Protein AF-A0A7R9VKB4-F1 (afdb_monomer_lite)

Organism: NCBI:txid2749911

Secondary structure (DSSP, 8-state):
--SEEEEEETTT--EEEEESBPTTS-BSS---SS-EEEEEE-TTS-EEEEEE-HHHHHHHHHTT-SSGGGT-EEETTEEEEEEEEEES-EEEEEETTEEEEEE-SEEEEEEETTEEEEEEEETTEEEEEEEETTSGGG-HHHHHHHHHHHHHHHH-S--

pLDDT: mean 91.62, std 4.32, range [73.12, 97.81]

Sequence (159 aa):
HCSAALVGEQASGTVHYSWPLAEDGSYTFWLYGDPYDATIAKEDGTEVTEQVYEAHNLTLLLGGDRNPMGQGVRVNQVKYMLVRSEDTPKYDIEIEGESVSVHFDKIWYCQKGKQGLVIALRDGYFYVGLCDCNKPEQQTPLCAKGLATAAYWVHGADE

Radius of gyration: 15.67 Å; chains: 1; bounding box: 38×35×44 Å

Structure (mmCIF, N/CA/C/O backbone):
data_AF-A0A7R9VKB4-F1
#
_entry.id   AF-A0A7R9VKB4-F1
#
loop_
_atom_site.group_PDB
_atom_site.id
_atom_site.type_symbol
_atom_site.label_atom_id
_atom_site.label_alt_id
_atom_site.label_comp_id
_atom_site.label_asym_id
_atom_site.label_entity_id
_atom_site.label_seq_id
_atom_site.pdbx_PDB_ins_code
_atom_site.Cartn_x
_atom_site.Cartn_y
_atom_site.Cartn_z
_atom_site.occupancy
_atom_site.B_iso_or_equiv
_atom_site.auth_seq_id
_atom_site.auth_comp_id
_atom_site.auth_asym_id
_atom_site.auth_atom_id
_atom_site.pdbx_PDB_model_num
ATOM 1 N N . HIS A 1 1 ? -0.807 10.285 10.056 1.00 83.81 1 HIS A N 1
ATOM 2 C CA . HIS A 1 1 ? 0.457 9.517 10.084 1.00 83.81 1 HIS A CA 1
ATOM 3 C C . HIS A 1 1 ? 0.994 9.221 8.692 1.00 83.81 1 HIS A C 1
ATOM 5 O O . HIS A 1 1 ? 2.173 9.446 8.464 1.00 83.81 1 HIS A O 1
ATOM 11 N N . CYS A 1 2 ? 0.176 8.753 7.749 1.00 87.50 2 CYS A N 1
ATOM 12 C CA . CYS A 1 2 ? 0.609 8.668 6.353 1.00 87.50 2 CYS A CA 1
ATOM 13 C C . CYS A 1 2 ? 0.623 10.059 5.688 1.00 87.50 2 CYS A C 1
ATOM 15 O O . CYS A 1 2 ? -0.124 10.949 6.101 1.00 87.50 2 CYS A O 1
ATOM 17 N N . SER A 1 3 ? 1.486 10.247 4.689 1.00 88.94 3 SER A N 1
ATOM 18 C CA . SER A 1 3 ? 1.531 11.438 3.827 1.00 88.94 3 SER A CA 1
ATOM 19 C C . SER A 1 3 ? 0.578 11.344 2.636 1.00 88.94 3 SER A C 1
ATOM 21 O O . SER A 1 3 ? 0.166 12.372 2.111 1.00 88.94 3 SER A O 1
ATOM 23 N N . ALA A 1 4 ? 0.221 10.123 2.244 1.00 90.75 4 ALA A N 1
ATOM 24 C CA . ALA A 1 4 ? -0.849 9.798 1.313 1.00 90.75 4 ALA A CA 1
ATOM 25 C C . ALA A 1 4 ? -1.372 8.393 1.640 1.00 90.75 4 ALA A C 1
ATOM 27 O O . ALA A 1 4 ? -0.642 7.595 2.235 1.00 90.75 4 ALA A O 1
ATOM 28 N N . ALA A 1 5 ? -2.611 8.079 1.281 1.00 94.56 5 ALA A N 1
ATOM 29 C CA . ALA A 1 5 ? -3.164 6.743 1.448 1.00 94.56 5 ALA A CA 1
ATOM 30 C C . ALA A 1 5 ? -4.238 6.444 0.403 1.00 94.56 5 ALA A C 1
ATOM 32 O O . ALA A 1 5 ? -4.892 7.360 -0.082 1.00 94.56 5 ALA A O 1
ATOM 33 N N . LEU A 1 6 ? -4.440 5.168 0.091 1.00 94.94 6 LEU A N 1
ATOM 34 C CA . LEU A 1 6 ? -5.545 4.689 -0.730 1.00 94.94 6 LEU A CA 1
ATOM 35 C C . LEU A 1 6 ? -6.103 3.370 -0.194 1.00 94.94 6 LEU A C 1
ATOM 37 O O . LEU A 1 6 ? -5.433 2.663 0.564 1.00 94.94 6 LEU A O 1
ATOM 41 N N . VAL A 1 7 ? -7.329 3.058 -0.605 1.00 94.81 7 VAL A N 1
ATOM 42 C CA . VAL A 1 7 ? -8.040 1.820 -0.266 1.00 94.81 7 VAL A CA 1
ATOM 43 C C . VAL A 1 7 ? -8.614 1.216 -1.536 1.00 94.81 7 VAL A C 1
ATOM 45 O O . VAL A 1 7 ? -9.223 1.931 -2.337 1.00 94.81 7 VAL A O 1
ATOM 48 N N . GLY A 1 8 ? -8.447 -0.090 -1.708 1.00 93.56 8 GLY A N 1
ATOM 49 C CA . GLY A 1 8 ? -9.001 -0.824 -2.835 1.00 93.56 8 GLY A CA 1
ATOM 50 C C . GLY A 1 8 ? -9.410 -2.248 -2.488 1.00 93.56 8 GLY A C 1
ATOM 51 O O . GLY A 1 8 ? -9.160 -2.736 -1.390 1.00 93.56 8 GLY A O 1
ATOM 52 N N . GLU A 1 9 ? -10.059 -2.907 -3.436 1.00 92.69 9 GLU A N 1
ATOM 53 C CA . GLU A 1 9 ? -10.538 -4.281 -3.311 1.00 92.69 9 GLU A CA 1
ATOM 54 C C . GLU A 1 9 ? -9.516 -5.259 -3.903 1.00 92.69 9 GLU A C 1
ATOM 56 O O . GLU A 1 9 ? -9.099 -5.129 -5.055 1.00 92.69 9 GLU A O 1
ATOM 61 N N . GLN A 1 10 ? -9.130 -6.279 -3.136 1.00 91.44 10 GLN A N 1
ATOM 62 C CA . GLN A 1 10 ? -8.139 -7.278 -3.546 1.00 91.44 10 GLN A CA 1
ATOM 63 C C . GLN A 1 10 ? -8.564 -8.042 -4.804 1.00 91.44 10 GLN A C 1
ATOM 65 O O . GLN A 1 10 ? -7.728 -8.313 -5.664 1.00 91.44 10 GLN A O 1
ATOM 70 N N . ALA A 1 11 ? -9.846 -8.406 -4.905 1.00 87.19 11 ALA A N 1
ATOM 71 C CA . ALA A 1 11 ? -10.351 -9.264 -5.974 1.00 87.19 11 ALA A CA 1
ATOM 72 C C . ALA A 1 11 ? -10.209 -8.625 -7.364 1.00 87.19 11 ALA A C 1
ATOM 74 O O . ALA A 1 11 ? -9.879 -9.311 -8.331 1.00 87.19 11 ALA A O 1
ATOM 75 N N . SER A 1 12 ? -10.450 -7.316 -7.458 1.00 83.94 12 SER A N 1
ATOM 76 C CA . SER A 1 12 ? -10.435 -6.572 -8.719 1.00 83.94 12 SER A CA 1
ATOM 77 C C . SER A 1 12 ? -9.194 -5.692 -8.897 1.00 83.94 12 SER A C 1
ATOM 79 O O . SER A 1 12 ? -8.882 -5.298 -10.018 1.00 83.94 12 SER A O 1
ATOM 81 N N . GLY A 1 13 ? -8.484 -5.363 -7.813 1.00 84.62 13 GLY A N 1
ATOM 82 C CA . GLY A 1 13 ? -7.439 -4.338 -7.816 1.00 84.62 13 GLY A CA 1
ATOM 83 C C . GLY A 1 13 ? -7.992 -2.909 -7.893 1.00 84.62 13 GLY A C 1
ATOM 84 O O . GLY A 1 13 ? -7.215 -1.960 -8.006 1.00 84.62 13 GLY A O 1
ATOM 85 N N . THR A 1 14 ? -9.318 -2.738 -7.846 1.00 88.75 14 THR A N 1
ATOM 86 C CA . THR A 1 14 ? -9.976 -1.433 -7.972 1.00 88.75 14 THR A CA 1
ATOM 87 C C . THR A 1 14 ? -9.703 -0.581 -6.743 1.00 88.75 14 THR A C 1
ATOM 89 O O . THR A 1 14 ? -9.935 -1.021 -5.621 1.00 88.75 14 THR A O 1
ATOM 92 N N . VAL A 1 15 ? -9.264 0.661 -6.946 1.00 90.62 15 VAL A N 1
ATOM 93 C CA . VAL A 1 15 ? -9.127 1.653 -5.871 1.00 90.62 15 VAL A CA 1
ATOM 94 C C . VAL A 1 15 ? -10.432 2.432 -5.726 1.00 90.62 15 VAL A C 1
ATOM 96 O O . VAL A 1 15 ? -10.949 2.973 -6.701 1.00 90.62 15 VAL A O 1
ATOM 99 N N . HIS A 1 16 ? -10.954 2.504 -4.503 1.00 89.06 16 HIS A N 1
ATOM 100 C CA . HIS A 1 16 ? -12.205 3.199 -4.185 1.00 89.06 16 HIS A CA 1
ATOM 101 C C . HIS A 1 16 ? -11.973 4.610 -3.645 1.00 89.06 16 HIS A C 1
ATOM 103 O O . HIS A 1 16 ? -12.749 5.522 -3.923 1.00 89.06 16 HIS A O 1
ATOM 109 N N . TYR A 1 17 ? -10.903 4.790 -2.871 1.00 89.19 17 TYR A N 1
ATOM 110 C CA . TYR A 1 17 ? -10.604 6.044 -2.187 1.00 89.19 17 TYR A CA 1
ATOM 111 C C . TYR A 1 17 ? -9.107 6.313 -2.204 1.00 89.19 17 TYR A C 1
ATOM 113 O O . TYR A 1 17 ? -8.306 5.387 -2.090 1.00 89.19 17 TYR A O 1
ATOM 121 N N . SER A 1 18 ? -8.736 7.588 -2.294 1.00 92.44 18 SER A N 1
ATOM 122 C CA . SER A 1 18 ? -7.362 8.042 -2.113 1.00 92.44 18 SER A CA 1
ATOM 123 C C . SER A 1 18 ? -7.317 9.436 -1.491 1.00 92.44 18 SER A C 1
ATOM 125 O O . SER A 1 18 ? -8.245 10.232 -1.635 1.00 92.44 18 SER A O 1
ATOM 127 N N . TRP A 1 19 ? -6.230 9.718 -0.782 1.00 92.06 19 TRP A N 1
ATOM 128 C CA . TRP A 1 19 ? -5.926 10.982 -0.135 1.00 92.06 19 TRP A CA 1
ATOM 129 C C . TRP A 1 19 ? -4.414 11.273 -0.223 1.00 92.06 19 TRP A C 1
ATOM 131 O O . TRP A 1 19 ? -3.617 10.341 -0.087 1.00 92.06 19 TRP A O 1
ATOM 141 N N . PRO A 1 20 ? -3.987 12.541 -0.375 1.00 92.38 20 PRO A N 1
ATOM 142 C CA . PRO A 1 20 ? -4.824 13.727 -0.539 1.00 92.38 20 PRO A CA 1
ATOM 143 C C . PRO A 1 20 ? -5.398 13.868 -1.955 1.00 92.38 20 PRO A C 1
ATOM 145 O O . PRO A 1 20 ? -4.884 13.304 -2.925 1.00 92.38 20 PRO A O 1
ATOM 148 N N . LEU A 1 21 ? -6.470 14.651 -2.062 1.00 90.38 21 LEU A N 1
ATOM 149 C CA . LEU A 1 21 ? -6.977 15.129 -3.346 1.00 90.38 21 LEU A CA 1
ATOM 150 C C . LEU A 1 21 ? -6.263 16.427 -3.730 1.00 90.38 21 LEU A C 1
ATOM 152 O O . LEU A 1 21 ? -5.847 17.194 -2.858 1.00 90.38 21 LEU A O 1
ATOM 156 N N . ALA A 1 22 ? -6.133 16.669 -5.029 1.00 90.81 22 ALA A N 1
ATOM 157 C CA . ALA A 1 22 ? -5.766 17.971 -5.562 1.00 90.81 22 ALA A CA 1
ATOM 158 C C . ALA A 1 22 ? -6.927 18.968 -5.390 1.00 90.81 22 ALA A C 1
ATOM 160 O O . ALA A 1 22 ? -8.046 18.592 -5.038 1.00 90.81 22 ALA A O 1
ATOM 161 N N . GLU A 1 23 ? -6.669 20.253 -5.652 1.00 92.19 23 GLU A N 1
ATOM 162 C CA . GLU A 1 23 ? -7.678 21.318 -5.521 1.00 92.19 23 GLU A CA 1
ATOM 163 C C . GLU A 1 23 ? -8.902 21.103 -6.422 1.00 92.19 23 GLU A C 1
ATOM 165 O O . GLU A 1 23 ? -10.012 21.490 -6.065 1.00 92.19 23 GLU A O 1
ATOM 170 N N . ASP A 1 24 ? -8.711 20.453 -7.570 1.00 92.44 24 ASP A N 1
ATOM 171 C CA . ASP A 1 24 ? -9.773 20.103 -8.516 1.00 92.44 24 ASP A CA 1
ATOM 172 C C . ASP A 1 24 ? -10.507 18.794 -8.165 1.00 92.44 24 ASP A C 1
ATOM 174 O O . ASP A 1 24 ? -11.394 18.360 -8.899 1.00 92.44 24 ASP A O 1
ATOM 178 N N . GLY A 1 25 ? -10.151 18.165 -7.041 1.00 87.19 25 GLY A N 1
ATOM 179 C CA . GLY A 1 25 ? -10.717 16.901 -6.581 1.00 87.19 25 GLY A CA 1
ATOM 180 C C . GLY A 1 25 ? -10.091 15.649 -7.203 1.00 87.19 25 GLY A C 1
ATOM 181 O O . GLY A 1 25 ? -10.523 14.547 -6.867 1.00 87.19 25 GLY A O 1
ATOM 182 N N . SER A 1 26 ? -9.082 15.775 -8.072 1.00 87.00 26 SER A N 1
ATOM 183 C CA . SER A 1 26 ? -8.378 14.619 -8.640 1.00 87.00 26 SER A CA 1
ATOM 184 C C . SER A 1 26 ? -7.463 13.925 -7.619 1.00 87.00 26 SER A C 1
ATOM 186 O O . SER A 1 26 ? -6.993 14.525 -6.648 1.00 87.00 26 SER A O 1
ATOM 188 N N . TYR A 1 27 ? -7.206 12.628 -7.814 1.00 86.94 27 TYR A N 1
ATOM 189 C CA . TYR A 1 27 ? -6.326 11.853 -6.936 1.00 86.94 27 TYR A CA 1
ATOM 190 C C . TYR A 1 27 ? -4.850 12.175 -7.194 1.00 86.94 27 TYR A C 1
ATOM 192 O O . TYR A 1 27 ? -4.373 12.074 -8.321 1.00 86.94 27 TYR A O 1
ATOM 200 N N . THR A 1 28 ? -4.101 12.496 -6.135 1.00 87.12 28 THR A N 1
ATOM 201 C CA . THR A 1 28 ? 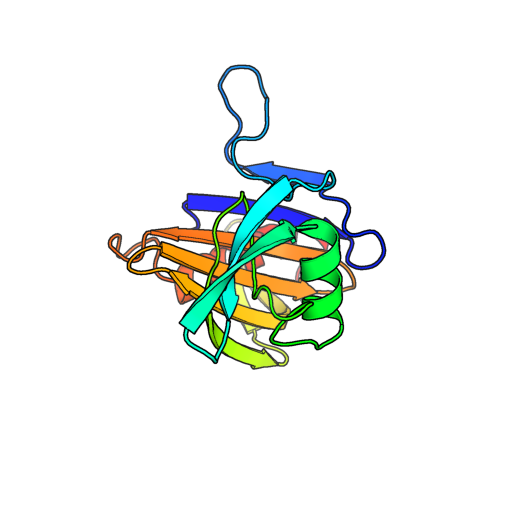-2.647 12.770 -6.228 1.00 87.12 28 THR A CA 1
ATOM 202 C C . THR A 1 28 ? -1.773 11.544 -5.952 1.00 87.12 28 THR A C 1
ATOM 204 O O . THR A 1 28 ? -0.578 11.529 -6.254 1.00 87.12 28 THR A O 1
ATOM 207 N N . PHE A 1 29 ? -2.370 10.504 -5.377 1.00 90.75 29 PHE A N 1
ATOM 208 C CA . PHE A 1 29 ? -1.744 9.226 -5.077 1.00 90.75 29 PHE A CA 1
ATOM 209 C C . PHE A 1 29 ? -2.654 8.123 -5.602 1.00 90.75 29 PHE A C 1
ATOM 211 O O . PHE A 1 29 ? -3.835 8.088 -5.265 1.00 90.75 29 PHE A O 1
ATOM 218 N N . TRP A 1 30 ? -2.150 7.254 -6.469 1.00 89.31 30 TRP A N 1
ATOM 219 C CA . TRP A 1 30 ? -3.006 6.304 -7.172 1.00 89.31 30 TRP A CA 1
ATOM 220 C C . TRP A 1 30 ? -2.261 5.020 -7.532 1.00 89.31 30 TRP A C 1
ATOM 222 O O . TRP A 1 30 ? -1.029 4.990 -7.539 1.00 89.31 30 TRP A O 1
ATOM 232 N N . LEU A 1 31 ? -3.028 3.972 -7.837 1.00 87.69 31 LEU A N 1
ATOM 233 C CA . LEU A 1 31 ? -2.540 2.765 -8.499 1.00 87.69 31 LEU A CA 1
ATOM 2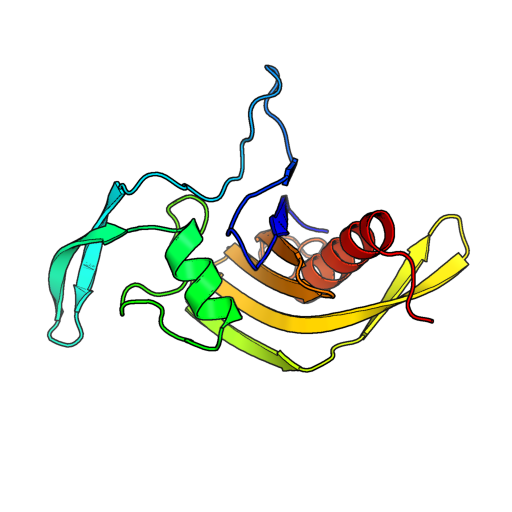34 C C . LEU A 1 31 ? -2.962 2.820 -9.957 1.00 87.69 31 LEU A C 1
ATOM 236 O O . LEU A 1 31 ? -4.154 2.833 -10.266 1.00 87.69 31 LEU A O 1
ATOM 240 N N . TYR A 1 32 ? -1.985 2.854 -10.855 1.00 82.69 32 TYR A N 1
ATOM 241 C CA . TYR A 1 32 ? -2.281 2.901 -12.278 1.00 82.69 32 TYR A CA 1
ATOM 242 C C . TYR A 1 32 ? -2.841 1.548 -12.740 1.00 82.69 32 TYR A C 1
ATOM 244 O O . TYR A 1 32 ? -2.203 0.503 -12.587 1.00 82.69 32 TYR A O 1
ATOM 252 N N . GLY A 1 33 ? -4.069 1.582 -13.268 1.00 78.38 33 GLY A N 1
ATOM 253 C CA . GLY A 1 33 ? -4.696 0.435 -13.927 1.00 78.38 33 GLY A CA 1
ATOM 254 C C . GLY A 1 33 ? -4.160 0.232 -15.343 1.00 78.38 33 GLY A C 1
ATOM 255 O O . GLY A 1 33 ? -3.908 -0.901 -15.747 1.00 78.38 33 GLY A O 1
ATOM 256 N N . ASP A 1 34 ? -3.925 1.332 -16.062 1.00 86.44 34 ASP A N 1
ATOM 257 C CA . ASP A 1 34 ? -3.289 1.298 -17.376 1.00 86.44 34 ASP A CA 1
ATOM 258 C C . ASP A 1 34 ? -1.781 1.045 -17.247 1.00 86.44 34 ASP A C 1
ATOM 260 O O . ASP A 1 34 ? -1.138 1.583 -16.334 1.00 86.44 34 ASP A O 1
ATOM 264 N N . PRO A 1 35 ? -1.192 0.251 -18.157 1.00 91.94 35 PRO A N 1
ATOM 265 C CA . PRO A 1 35 ? 0.238 0.024 -18.150 1.00 91.94 35 PRO A CA 1
ATOM 266 C C . PRO A 1 35 ? 1.026 1.267 -18.547 1.00 91.94 35 PRO A C 1
ATOM 268 O O . PRO A 1 35 ? 0.580 2.088 -19.350 1.00 91.94 35 PRO A O 1
ATOM 271 N N . TYR A 1 36 ? 2.259 1.339 -18.061 1.00 92.50 36 TYR A N 1
ATOM 272 C CA . TYR A 1 36 ? 3.254 2.299 -18.529 1.00 92.50 36 TYR A CA 1
ATOM 273 C C . TYR A 1 36 ? 4.608 1.621 -18.726 1.00 92.50 36 TYR A C 1
ATOM 275 O O . TYR A 1 36 ? 4.926 0.624 -18.073 1.00 92.50 36 TYR A O 1
ATOM 283 N N . ASP A 1 37 ? 5.414 2.179 -19.623 1.00 94.12 37 ASP A N 1
ATOM 284 C CA . ASP A 1 37 ? 6.765 1.690 -19.869 1.00 94.12 37 ASP A CA 1
ATOM 285 C C . ASP A 1 37 ? 7.707 2.137 -18.747 1.00 94.12 37 ASP A C 1
ATOM 287 O O . ASP A 1 37 ? 7.763 3.313 -18.376 1.00 94.12 37 ASP A O 1
ATOM 291 N N . ALA A 1 38 ? 8.481 1.195 -18.212 1.00 91.94 38 ALA A N 1
ATOM 292 C CA . ALA A 1 38 ? 9.515 1.475 -17.228 1.00 91.94 38 ALA A CA 1
ATOM 293 C C . ALA A 1 38 ? 10.798 0.704 -17.536 1.00 91.94 38 ALA A C 1
ATOM 295 O O . ALA A 1 38 ? 10.771 -0.468 -17.910 1.00 91.94 38 ALA A O 1
ATOM 296 N N . THR A 1 39 ? 11.938 1.346 -17.286 1.00 91.56 39 THR A N 1
ATOM 297 C CA . THR A 1 39 ? 13.239 0.678 -17.312 1.00 91.56 39 THR A CA 1
ATOM 298 C C . THR A 1 39 ? 13.406 -0.193 -16.066 1.00 91.56 39 THR A C 1
ATOM 300 O O . THR A 1 39 ? 13.313 0.288 -14.928 1.00 91.56 39 THR A O 1
ATOM 303 N N . ILE A 1 40 ? 13.643 -1.486 -16.275 1.00 88.12 40 ILE A N 1
ATOM 304 C CA . ILE A 1 40 ? 13.848 -2.500 -15.243 1.00 88.12 40 ILE A CA 1
ATOM 305 C C . ILE A 1 40 ? 15.277 -3.033 -15.353 1.00 88.12 40 ILE A C 1
ATOM 307 O O . ILE A 1 40 ? 15.645 -3.634 -16.361 1.00 88.12 40 ILE A O 1
ATOM 311 N N . ALA A 1 41 ? 16.064 -2.846 -14.293 1.00 86.31 41 ALA A N 1
ATOM 312 C CA . ALA A 1 41 ? 17.361 -3.498 -14.152 1.00 86.31 41 ALA A CA 1
ATOM 313 C C . ALA A 1 41 ? 17.174 -4.995 -13.852 1.00 86.31 41 ALA A C 1
ATOM 315 O O . ALA A 1 41 ? 16.408 -5.360 -12.951 1.00 86.31 41 ALA A O 1
ATOM 316 N N . LYS A 1 42 ? 17.868 -5.844 -14.607 1.00 85.06 42 LYS A N 1
ATOM 317 C CA . LYS A 1 42 ? 17.899 -7.303 -14.463 1.00 85.06 42 LYS A CA 1
ATOM 318 C C . LYS A 1 42 ? 19.107 -7.746 -13.638 1.00 85.06 42 LYS A C 1
ATOM 320 O O . LYS A 1 42 ? 20.011 -6.962 -13.355 1.00 85.06 42 LYS A O 1
ATOM 325 N N . GLU A 1 43 ? 19.104 -9.010 -13.217 1.00 83.06 43 GLU A N 1
ATOM 326 C CA . GLU A 1 43 ? 20.160 -9.579 -12.362 1.00 83.06 43 GLU A CA 1
ATOM 327 C C . GLU A 1 43 ? 21.540 -9.577 -13.031 1.00 83.06 43 GLU A C 1
ATOM 329 O O . GLU A 1 43 ? 22.554 -9.445 -12.351 1.00 83.06 43 GLU A O 1
ATOM 334 N N . ASP A 1 44 ? 21.579 -9.670 -14.361 1.00 86.31 44 ASP A N 1
ATOM 335 C CA . ASP A 1 44 ? 22.801 -9.588 -15.166 1.00 86.31 44 ASP A CA 1
ATOM 336 C C . ASP A 1 44 ? 23.315 -8.147 -15.361 1.00 86.31 44 ASP A C 1
ATOM 338 O O . ASP A 1 44 ? 24.310 -7.926 -16.052 1.00 86.31 44 ASP A O 1
ATOM 342 N N . GLY A 1 45 ? 22.651 -7.164 -14.744 1.00 86.25 45 GLY A N 1
ATOM 343 C CA . GLY A 1 45 ? 22.983 -5.746 -14.838 1.00 86.25 45 GLY A CA 1
ATOM 344 C C . GLY A 1 45 ? 22.484 -5.064 -16.111 1.00 86.25 45 GLY A C 1
ATOM 345 O O . GLY A 1 45 ? 22.732 -3.871 -16.284 1.00 86.25 45 GLY A O 1
ATOM 346 N N . THR A 1 46 ? 21.785 -5.779 -16.997 1.00 91.69 46 THR A N 1
ATOM 347 C CA . THR A 1 46 ? 21.151 -5.165 -18.165 1.00 91.69 46 THR A CA 1
ATOM 348 C C . THR A 1 46 ? 19.907 -4.382 -17.763 1.00 91.69 46 THR A C 1
ATOM 350 O O . THR A 1 46 ? 19.243 -4.674 -16.767 1.00 91.69 46 THR A O 1
ATOM 353 N N . GLU A 1 47 ? 19.583 -3.366 -18.554 1.00 92.50 47 GLU A N 1
ATOM 354 C CA . GLU A 1 47 ? 18.347 -2.608 -18.420 1.00 92.50 47 GLU A CA 1
ATOM 355 C C . GLU A 1 47 ? 17.437 -2.922 -19.602 1.00 92.50 47 GLU A C 1
ATOM 357 O O . GLU A 1 47 ? 17.845 -2.823 -20.760 1.00 92.50 47 GLU A O 1
ATOM 362 N N . VAL A 1 48 ? 16.192 -3.292 -19.312 1.00 93.44 48 VAL A N 1
ATOM 363 C CA . VAL A 1 48 ? 15.167 -3.537 -20.331 1.00 93.44 48 VAL A CA 1
ATOM 364 C C . VAL A 1 48 ? 13.951 -2.665 -20.070 1.00 93.44 48 VAL A C 1
ATOM 366 O O . VAL A 1 48 ? 13.617 -2.374 -18.923 1.00 93.44 48 VAL A O 1
ATOM 369 N N . THR A 1 49 ? 13.290 -2.232 -21.139 1.00 94.44 49 THR A N 1
ATOM 370 C CA . THR A 1 49 ? 12.003 -1.537 -21.031 1.00 94.44 49 THR A CA 1
ATOM 371 C C . THR A 1 49 ? 10.889 -2.569 -21.030 1.00 94.44 49 THR A C 1
ATOM 373 O O . THR A 1 49 ? 10.798 -3.383 -21.947 1.00 94.44 49 THR A O 1
ATOM 376 N N . GLU A 1 50 ? 10.055 -2.536 -19.997 1.00 93.94 50 GLU A N 1
ATOM 377 C CA . GLU A 1 50 ? 8.901 -3.417 -19.849 1.00 93.94 50 GLU A CA 1
ATOM 378 C C . GLU A 1 50 ? 7.665 -2.609 -19.479 1.00 93.94 50 GLU A C 1
ATOM 380 O O . GLU A 1 50 ? 7.758 -1.569 -18.823 1.00 93.94 50 GLU A O 1
ATOM 385 N N . GLN A 1 51 ? 6.501 -3.136 -19.851 1.00 94.38 51 GLN A N 1
ATOM 386 C CA . GLN A 1 51 ? 5.233 -2.615 -19.370 1.00 94.38 51 GLN A CA 1
ATOM 387 C C . GLN A 1 51 ? 5.023 -3.022 -17.913 1.00 94.38 51 GLN A C 1
ATOM 389 O O . GLN A 1 51 ? 5.145 -4.197 -17.553 1.00 94.38 51 GLN A O 1
ATOM 394 N N . VAL A 1 52 ? 4.686 -2.040 -17.084 1.00 92.56 52 VAL A N 1
ATOM 395 C CA . VAL A 1 52 ? 4.328 -2.226 -15.680 1.00 92.56 52 VAL A CA 1
ATOM 396 C C . VAL A 1 52 ? 2.831 -2.033 -15.518 1.00 92.56 52 VAL A C 1
ATOM 398 O O . VAL A 1 52 ? 2.301 -0.990 -15.883 1.00 92.56 52 VAL A O 1
ATOM 401 N N . TYR A 1 53 ? 2.182 -3.016 -14.898 1.00 91.56 53 TYR A N 1
ATOM 402 C CA . TYR A 1 53 ? 0.768 -2.987 -14.536 1.00 91.56 53 TYR A CA 1
ATOM 403 C C . TYR A 1 53 ? 0.663 -2.927 -13.005 1.00 91.56 53 TYR A C 1
ATOM 405 O O . TYR A 1 53 ? 0.706 -3.963 -12.347 1.00 91.56 53 TYR A O 1
ATOM 413 N N . GLU A 1 54 ? 0.583 -1.735 -12.403 1.00 91.69 54 GLU A N 1
ATOM 414 C CA . GLU A 1 54 ? 0.686 -1.592 -10.936 1.00 91.69 54 GLU A CA 1
ATOM 415 C C . GLU A 1 54 ? -0.436 -2.286 -10.179 1.00 91.69 54 GLU A C 1
ATOM 417 O O . GLU A 1 54 ? -0.158 -3.031 -9.240 1.00 91.69 54 GLU A O 1
ATOM 422 N N . ALA A 1 55 ? -1.687 -2.073 -10.594 1.00 90.00 55 ALA A N 1
ATOM 423 C CA . ALA A 1 55 ? -2.830 -2.709 -9.947 1.00 90.00 55 ALA A CA 1
ATOM 424 C C . ALA A 1 55 ? -2.715 -4.243 -9.999 1.00 90.00 55 ALA A C 1
ATOM 426 O O . ALA A 1 55 ? -2.890 -4.910 -8.982 1.00 90.00 55 ALA A O 1
ATOM 427 N N . HIS A 1 56 ? -2.328 -4.801 -11.151 1.00 89.06 56 HIS A N 1
ATOM 428 C CA . HIS A 1 56 ? -2.118 -6.242 -11.307 1.00 89.06 56 HIS A CA 1
ATOM 429 C C . HIS A 1 56 ? -0.935 -6.757 -10.474 1.00 89.06 56 HIS A C 1
ATOM 431 O O . HIS A 1 56 ? -1.055 -7.745 -9.756 1.00 89.06 56 HIS A O 1
ATOM 437 N N . ASN A 1 57 ? 0.205 -6.067 -10.506 1.00 90.88 57 ASN A N 1
ATOM 438 C CA . ASN A 1 57 ? 1.368 -6.445 -9.707 1.00 90.88 57 ASN A CA 1
ATOM 439 C C . ASN A 1 57 ? 1.054 -6.397 -8.204 1.00 90.88 57 ASN A C 1
ATOM 441 O O . ASN A 1 57 ? 1.546 -7.231 -7.442 1.00 90.88 57 ASN A O 1
ATOM 445 N N . LEU A 1 58 ? 0.212 -5.457 -7.767 1.00 92.00 58 LEU A N 1
ATOM 446 C CA . LEU A 1 58 ? -0.250 -5.412 -6.388 1.00 92.00 58 LEU A CA 1
ATOM 447 C C . LEU A 1 58 ? -1.133 -6.618 -6.050 1.00 92.00 58 LEU A C 1
ATOM 449 O O . LEU A 1 58 ? -0.917 -7.223 -5.004 1.00 92.00 58 LEU A O 1
ATOM 453 N N . THR A 1 59 ? -2.071 -7.028 -6.911 1.00 90.69 59 THR A N 1
ATOM 454 C CA . THR A 1 59 ? -2.890 -8.222 -6.626 1.00 90.69 59 THR A CA 1
ATOM 455 C C . THR A 1 59 ? -2.050 -9.499 -6.555 1.00 90.69 59 THR A C 1
ATOM 457 O O . THR A 1 59 ? -2.311 -10.341 -5.696 1.00 90.69 59 THR A O 1
ATOM 460 N N . LEU A 1 60 ? -0.983 -9.614 -7.356 1.00 91.31 60 LEU A N 1
ATOM 461 C CA . LEU A 1 60 ? -0.002 -10.701 -7.232 1.00 91.31 60 LEU A CA 1
ATOM 462 C C . LEU A 1 60 ? 0.720 -10.678 -5.874 1.00 91.31 60 LEU A C 1
ATOM 464 O O . LEU A 1 60 ? 0.840 -11.724 -5.231 1.00 91.31 60 LEU A O 1
ATOM 468 N N . LEU A 1 61 ? 1.137 -9.496 -5.394 1.00 92.38 61 LEU A N 1
ATOM 469 C CA . LEU A 1 61 ? 1.731 -9.343 -4.058 1.00 92.38 61 LEU A CA 1
ATOM 470 C C . LEU A 1 61 ? 0.775 -9.795 -2.955 1.00 92.38 61 LEU A C 1
ATOM 472 O O . LEU A 1 61 ? 1.168 -10.553 -2.065 1.00 92.38 61 LEU A O 1
ATOM 476 N N . LEU A 1 62 ? -0.479 -9.349 -3.028 1.00 92.06 62 LEU A N 1
ATOM 477 C CA . LEU A 1 62 ? -1.525 -9.715 -2.074 1.00 92.06 62 LEU A CA 1
ATOM 478 C C . LEU A 1 62 ? -1.841 -11.220 -2.130 1.00 92.06 62 LEU A C 1
ATOM 480 O O . LEU A 1 62 ? -2.175 -11.810 -1.107 1.00 92.06 62 LEU A O 1
ATOM 484 N N . GLY A 1 63 ? -1.674 -11.854 -3.296 1.00 88.88 63 GLY A N 1
ATOM 485 C CA . GLY A 1 63 ? -1.744 -13.307 -3.490 1.00 88.88 63 GLY A CA 1
ATOM 486 C C . GLY A 1 63 ? -0.507 -14.086 -3.016 1.00 88.88 63 GLY A C 1
ATOM 487 O O . GLY A 1 63 ? -0.519 -15.315 -3.042 1.00 88.88 63 GLY A O 1
ATOM 488 N N . GLY A 1 64 ? 0.548 -13.400 -2.562 1.00 86.25 64 GLY A N 1
ATOM 489 C CA . GLY A 1 64 ? 1.743 -14.000 -1.962 1.00 86.25 64 GLY A CA 1
ATOM 490 C C . GLY A 1 64 ? 3.035 -13.874 -2.776 1.00 86.25 64 GLY A C 1
ATOM 491 O O . GLY A 1 64 ? 4.090 -14.274 -2.274 1.00 86.25 64 GLY A O 1
ATOM 492 N N . ASP A 1 65 ? 3.001 -13.299 -3.983 1.00 87.50 65 ASP A N 1
ATOM 493 C CA . ASP A 1 65 ? 4.206 -13.081 -4.790 1.00 87.50 65 ASP A CA 1
ATOM 494 C C . ASP A 1 65 ? 5.019 -11.885 -4.269 1.00 87.50 65 ASP A C 1
ATOM 496 O O . ASP A 1 65 ? 4.679 -10.721 -4.459 1.00 87.50 65 ASP A O 1
ATOM 500 N N . ARG A 1 66 ? 6.148 -12.161 -3.613 1.00 81.88 66 ARG A N 1
ATOM 501 C CA . ARG A 1 66 ? 7.011 -11.116 -3.037 1.00 81.88 66 ARG A CA 1
ATOM 502 C C . ARG A 1 66 ? 7.799 -10.317 -4.078 1.00 81.88 66 ARG A C 1
ATOM 504 O O . ARG A 1 66 ? 8.375 -9.290 -3.716 1.00 81.88 66 ARG A O 1
ATOM 511 N N . ASN A 1 67 ? 7.854 -10.767 -5.330 1.00 83.12 67 ASN A N 1
ATOM 512 C CA . ASN A 1 67 ? 8.503 -10.051 -6.423 1.00 83.12 67 ASN A CA 1
ATOM 513 C C . ASN A 1 67 ? 7.631 -10.091 -7.692 1.00 83.12 67 ASN A C 1
ATOM 515 O O . ASN A 1 67 ? 8.033 -10.717 -8.678 1.00 83.12 67 ASN A O 1
ATOM 519 N N . PRO A 1 68 ? 6.475 -9.393 -7.686 1.00 81.94 68 PRO A N 1
ATOM 520 C CA . PRO A 1 68 ? 5.500 -9.449 -8.770 1.00 81.94 68 PRO A CA 1
ATOM 521 C C . PRO A 1 68 ? 6.147 -9.232 -10.135 1.00 81.94 68 PRO A C 1
ATOM 523 O O . PRO A 1 68 ? 6.801 -8.208 -10.362 1.00 81.94 68 PRO A O 1
ATOM 526 N N . MET A 1 69 ? 5.995 -10.216 -11.025 1.00 81.50 69 MET A N 1
ATOM 527 C CA . MET A 1 69 ? 6.494 -10.190 -12.410 1.00 81.50 69 MET A CA 1
ATOM 528 C C . MET A 1 69 ? 8.010 -9.921 -12.545 1.00 81.50 69 MET A C 1
ATOM 530 O O . MET A 1 69 ? 8.484 -9.538 -13.612 1.00 81.50 69 MET A O 1
ATOM 534 N N . GLY A 1 70 ? 8.797 -10.061 -11.472 1.00 82.00 70 GLY A N 1
ATOM 535 C CA . GLY A 1 70 ? 10.205 -9.649 -11.452 1.00 82.00 70 GLY A CA 1
ATOM 536 C C . GLY A 1 70 ? 10.428 -8.127 -11.477 1.00 82.00 70 GLY A C 1
ATOM 537 O O . GLY A 1 70 ? 11.565 -7.668 -11.604 1.00 82.00 70 GLY A O 1
ATOM 538 N N . GLN A 1 71 ? 9.365 -7.328 -11.359 1.00 86.62 71 GLN A N 1
ATOM 539 C CA . GLN A 1 71 ? 9.392 -5.863 -11.465 1.00 86.62 71 GLN A CA 1
ATOM 540 C C . GLN A 1 71 ? 9.415 -5.169 -10.093 1.00 86.62 71 GLN A C 1
ATOM 542 O O . GLN A 1 71 ? 9.768 -3.982 -9.998 1.00 86.62 71 GLN A O 1
ATOM 547 N N . GLY A 1 72 ? 9.128 -5.927 -9.031 1.00 85.69 72 GLY A N 1
ATOM 548 C CA . GLY A 1 72 ? 9.019 -5.468 -7.650 1.00 85.69 72 GLY A CA 1
ATOM 549 C C . GLY A 1 72 ? 7.711 -4.731 -7.359 1.00 85.69 72 GLY A C 1
ATOM 550 O O . GLY A 1 72 ? 6.859 -4.550 -8.226 1.00 85.69 72 GLY A O 1
ATOM 551 N N . VAL A 1 73 ? 7.563 -4.281 -6.113 1.00 91.81 73 VAL A N 1
ATOM 552 C CA . VAL A 1 73 ? 6.372 -3.551 -5.663 1.00 91.81 73 VAL A CA 1
ATOM 553 C C . VAL A 1 73 ? 6.430 -2.121 -6.187 1.00 91.81 73 VAL A C 1
ATOM 555 O O . VAL A 1 73 ? 7.385 -1.392 -5.904 1.00 91.81 73 VAL A O 1
ATOM 558 N N . ARG A 1 74 ? 5.419 -1.715 -6.957 1.00 92.69 74 ARG A N 1
ATOM 559 C CA . ARG A 1 74 ? 5.320 -0.376 -7.542 1.00 92.69 74 ARG A CA 1
ATOM 560 C C . ARG A 1 74 ? 3.978 0.251 -7.214 1.00 92.69 74 ARG A C 1
ATOM 562 O O . ARG A 1 74 ? 2.950 -0.404 -7.336 1.00 92.69 74 ARG A O 1
ATOM 569 N N . VAL A 1 75 ? 4.028 1.496 -6.758 1.00 93.50 75 VAL A N 1
ATOM 570 C CA . VAL A 1 75 ? 2.849 2.318 -6.487 1.00 93.50 75 VAL A CA 1
ATOM 571 C C . VAL A 1 75 ? 3.155 3.735 -6.938 1.00 93.50 75 VAL A C 1
ATOM 573 O O . VAL A 1 75 ? 4.215 4.273 -6.604 1.00 93.50 75 VAL A O 1
ATOM 576 N N . ASN A 1 76 ? 2.223 4.345 -7.664 1.00 92.75 76 ASN A N 1
ATOM 577 C CA . ASN A 1 76 ? 2.343 5.702 -8.184 1.00 92.75 76 ASN A CA 1
ATOM 578 C C . ASN A 1 76 ? 3.628 5.912 -9.011 1.00 92.75 76 ASN A C 1
ATOM 580 O O . ASN A 1 76 ? 4.363 6.882 -8.837 1.00 92.75 76 ASN A O 1
ATOM 584 N N . GLN A 1 77 ? 3.929 4.939 -9.865 1.00 92.38 77 GLN A N 1
ATOM 585 C CA . GLN A 1 77 ? 5.108 4.804 -10.722 1.00 92.38 77 GLN A CA 1
ATOM 586 C C . GLN A 1 77 ? 6.448 4.638 -9.990 1.00 92.38 77 GLN A C 1
ATOM 588 O O . GLN A 1 77 ? 7.519 4.596 -10.608 1.00 92.38 77 GLN A O 1
ATOM 593 N N . VAL A 1 78 ? 6.428 4.475 -8.667 1.00 92.50 78 VAL A N 1
ATOM 594 C CA . VAL A 1 78 ? 7.626 4.374 -7.834 1.00 92.50 78 VAL A CA 1
ATOM 595 C C . VAL A 1 78 ? 7.853 2.931 -7.393 1.00 92.50 78 VAL A C 1
ATOM 597 O O . VAL A 1 78 ? 6.982 2.317 -6.790 1.00 92.50 78 VAL A O 1
ATOM 600 N N . LYS A 1 79 ? 9.054 2.389 -7.650 1.00 92.81 79 LYS A N 1
ATOM 601 C CA . LYS A 1 79 ? 9.482 1.070 -7.149 1.00 92.81 79 LYS A CA 1
ATOM 602 C C . LYS A 1 79 ? 9.942 1.143 -5.694 1.00 92.81 79 LYS A C 1
ATOM 604 O O . LYS A 1 79 ? 10.817 1.946 -5.371 1.00 92.81 79 LYS A O 1
ATOM 609 N N . TYR A 1 80 ? 9.425 0.246 -4.864 1.00 93.69 80 TYR A N 1
ATOM 610 C CA . TYR A 1 80 ? 9.800 0.065 -3.466 1.00 93.69 80 TYR A CA 1
ATOM 611 C C . TYR A 1 80 ? 10.385 -1.330 -3.243 1.00 93.69 80 TYR A C 1
ATOM 613 O O . TYR A 1 80 ? 9.991 -2.307 -3.879 1.00 93.69 80 TYR A O 1
ATOM 621 N N . MET A 1 81 ? 11.331 -1.419 -2.312 1.00 91.56 81 MET A N 1
ATOM 622 C CA . MET A 1 81 ? 11.897 -2.686 -1.860 1.00 91.56 81 MET A CA 1
ATOM 623 C C . MET A 1 81 ? 11.118 -3.186 -0.656 1.00 91.56 81 MET A C 1
ATOM 625 O O . MET A 1 81 ? 10.951 -2.438 0.305 1.00 91.56 81 MET A O 1
ATOM 629 N N . LEU A 1 82 ? 10.672 -4.441 -0.683 1.00 92.75 82 LEU A N 1
ATOM 630 C CA . LEU A 1 82 ? 10.088 -5.085 0.489 1.00 92.75 82 LEU A CA 1
ATOM 631 C C . LEU A 1 82 ? 11.168 -5.245 1.569 1.00 92.75 82 LEU A C 1
ATOM 633 O O . LEU A 1 82 ? 12.202 -5.861 1.327 1.00 92.75 82 LEU A O 1
ATOM 637 N N . VAL A 1 83 ? 10.921 -4.693 2.756 1.00 92.94 83 VAL A N 1
ATOM 638 C CA . VAL A 1 83 ? 11.846 -4.752 3.899 1.00 92.94 83 VAL A CA 1
ATOM 639 C C . VAL A 1 83 ? 11.444 -5.875 4.847 1.00 92.94 83 VAL A C 1
ATOM 641 O O . VAL A 1 83 ? 12.279 -6.676 5.258 1.00 92.94 83 VAL A O 1
ATOM 644 N N . ARG A 1 84 ? 10.158 -5.936 5.205 1.00 93.38 84 ARG A N 1
ATOM 645 C CA . ARG A 1 84 ? 9.595 -6.967 6.085 1.00 93.38 84 ARG A CA 1
ATOM 646 C C . ARG A 1 84 ? 8.087 -7.086 5.886 1.00 93.38 84 ARG A C 1
ATOM 648 O O . ARG A 1 84 ? 7.455 -6.171 5.361 1.00 93.38 84 ARG A O 1
ATOM 655 N N . SER A 1 85 ? 7.519 -8.185 6.358 1.00 95.81 85 SER A N 1
ATOM 656 C CA . SER A 1 85 ? 6.073 -8.398 6.437 1.00 95.81 85 SER A CA 1
ATOM 657 C C . SER A 1 85 ? 5.706 -8.997 7.788 1.00 95.81 85 SER A C 1
ATOM 659 O O . SER A 1 85 ? 6.528 -9.697 8.380 1.00 95.81 85 SER A O 1
ATOM 661 N N . GLU A 1 86 ? 4.483 -8.762 8.240 1.00 96.56 86 GLU A N 1
ATOM 662 C CA . GLU A 1 86 ? 3.920 -9.379 9.443 1.00 96.56 86 GLU A CA 1
ATOM 663 C C . GLU A 1 86 ? 2.562 -9.991 9.094 1.00 96.56 86 GLU A C 1
ATOM 665 O O . GLU A 1 86 ? 1.812 -9.418 8.301 1.00 96.56 86 GLU A O 1
ATOM 670 N N . ASP A 1 87 ? 2.273 -11.154 9.670 1.00 96.75 87 ASP A N 1
ATOM 671 C CA . ASP A 1 87 ? 0.989 -11.836 9.530 1.00 96.75 87 ASP A CA 1
ATOM 672 C C . ASP A 1 87 ? 0.142 -11.524 10.770 1.00 96.75 87 ASP A C 1
ATOM 674 O O . ASP A 1 87 ? 0.636 -11.595 11.899 1.00 96.75 87 ASP A O 1
ATOM 678 N N . THR A 1 88 ? -1.128 -11.170 10.575 1.00 96.25 88 THR A N 1
ATOM 679 C CA . THR A 1 88 ? -2.074 -10.835 11.658 1.00 96.25 88 THR A CA 1
ATOM 680 C C . THR A 1 88 ? -1.627 -9.745 12.660 1.00 96.25 88 THR A C 1
ATOM 682 O O . THR A 1 88 ? -1.869 -9.899 13.862 1.00 96.25 88 THR A O 1
ATOM 685 N N . PRO A 1 89 ? -0.954 -8.642 12.251 1.00 97.19 89 PRO A N 1
ATOM 686 C CA . PRO A 1 89 ? -0.597 -7.575 13.187 1.00 97.19 89 PRO A CA 1
ATOM 687 C C . PRO A 1 89 ? -1.846 -6.864 13.726 1.00 97.19 89 PRO A C 1
ATOM 689 O O . PRO A 1 89 ? -2.815 -6.656 12.995 1.00 97.19 89 PRO A O 1
ATOM 692 N N . LYS A 1 90 ? -1.791 -6.442 14.994 1.00 96.94 90 LYS A N 1
ATOM 693 C CA . LYS A 1 90 ? -2.857 -5.695 15.676 1.00 96.94 90 LYS A CA 1
ATOM 694 C C . LYS A 1 90 ? -2.406 -4.292 16.047 1.00 96.94 90 LYS A C 1
ATOM 696 O O . LYS A 1 90 ? -1.268 -4.095 16.478 1.00 96.94 90 LYS A O 1
ATOM 701 N N . TYR A 1 91 ? -3.314 -3.335 15.907 1.00 96.00 91 TYR A N 1
ATOM 702 C CA . TYR A 1 91 ? -3.078 -1.930 16.198 1.00 96.00 91 TYR A CA 1
ATOM 703 C C . TYR A 1 91 ? -4.196 -1.383 17.073 1.00 96.00 91 TYR A C 1
ATOM 705 O O . TYR A 1 91 ? -5.355 -1.363 16.666 1.00 96.00 91 TYR A O 1
ATOM 713 N N . ASP A 1 92 ? -3.821 -0.855 18.234 1.00 95.25 92 ASP A N 1
ATOM 714 C CA . ASP A 1 92 ? -4.739 -0.092 19.072 1.00 95.25 92 ASP A CA 1
ATOM 715 C C . ASP A 1 92 ? -4.760 1.365 18.598 1.00 95.25 92 ASP A C 1
ATOM 717 O O . ASP A 1 92 ? -3.724 2.053 18.554 1.00 95.25 92 ASP A O 1
ATOM 721 N N . ILE A 1 93 ? -5.945 1.830 18.215 1.00 94.75 93 ILE A N 1
ATOM 722 C CA . ILE A 1 93 ? -6.224 3.182 17.730 1.00 94.75 93 ILE A CA 1
ATOM 723 C C . ILE A 1 93 ? -7.250 3.861 18.636 1.00 94.75 93 ILE A C 1
ATOM 725 O O . ILE A 1 93 ? -8.048 3.206 19.297 1.00 94.75 93 ILE A O 1
ATOM 729 N N . GLU A 1 94 ? -7.217 5.188 18.659 1.00 94.38 94 GLU A N 1
ATOM 730 C CA . GLU A 1 94 ? -8.177 5.995 19.408 1.00 94.38 94 GLU A CA 1
ATOM 731 C C . GLU A 1 94 ? -9.204 6.569 18.429 1.00 94.38 94 GLU A C 1
ATOM 733 O O . GLU A 1 94 ? -8.832 7.269 17.484 1.00 94.38 94 GLU A O 1
ATOM 738 N N . ILE A 1 95 ? -10.480 6.249 18.639 1.00 91.88 95 ILE A N 1
ATOM 739 C CA . ILE A 1 95 ? -11.617 6.738 17.857 1.00 91.88 95 ILE A CA 1
ATOM 740 C C . ILE A 1 95 ? -12.606 7.362 18.832 1.00 91.88 95 ILE A C 1
ATOM 742 O O . ILE A 1 95 ? -13.051 6.702 19.761 1.00 91.88 95 ILE A O 1
ATOM 746 N N . GLU A 1 96 ? -12.924 8.643 18.643 1.00 91.00 96 GLU A N 1
ATOM 747 C CA . GLU A 1 96 ? -13.916 9.362 19.464 1.00 91.00 96 GLU A CA 1
ATOM 748 C C . GLU A 1 96 ? -13.674 9.268 20.991 1.00 91.00 96 GLU A C 1
ATOM 750 O O . GLU A 1 96 ? -14.597 9.381 21.791 1.00 91.00 96 GLU A O 1
ATOM 755 N N . GLY A 1 97 ? -12.409 9.114 21.407 1.00 91.06 97 GLY A N 1
ATOM 756 C CA . GLY A 1 97 ? -12.001 8.983 22.812 1.00 91.06 97 GLY A CA 1
ATOM 757 C C . GLY A 1 97 ? -12.037 7.552 23.363 1.00 91.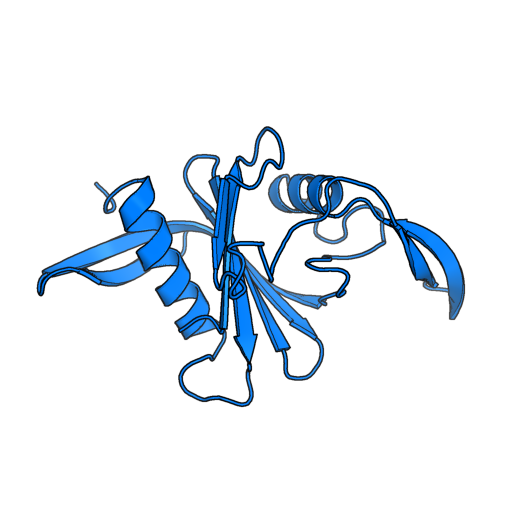06 97 GLY A C 1
ATOM 758 O O . GLY A 1 97 ? -11.693 7.340 24.526 1.00 91.06 97 GLY A O 1
ATOM 759 N N . GLU A 1 98 ? -12.405 6.568 22.544 1.00 91.62 98 GLU A N 1
ATOM 760 C CA . GLU A 1 98 ? -12.370 5.147 22.881 1.00 91.62 98 GLU A CA 1
ATOM 761 C C . GLU A 1 98 ? -11.169 4.454 22.223 1.00 91.62 98 GLU A C 1
ATOM 763 O O . GLU A 1 98 ? -10.816 4.723 21.073 1.00 91.62 98 GLU A O 1
ATOM 768 N N . SER A 1 99 ? -10.525 3.544 22.960 1.00 94.50 99 SER A N 1
ATOM 769 C CA . SER A 1 99 ? -9.465 2.693 22.415 1.00 94.50 99 SER A CA 1
ATOM 770 C C . SER A 1 99 ? -10.094 1.460 21.781 1.00 94.50 99 SER A C 1
ATOM 772 O O . SER A 1 99 ? -10.689 0.643 22.483 1.00 94.50 99 SER A O 1
ATOM 774 N N . VAL A 1 100 ? -9.914 1.301 20.474 1.00 95.62 100 VAL A N 1
ATOM 775 C CA . VAL A 1 100 ? -10.378 0.138 19.710 1.00 95.62 100 VAL A CA 1
ATOM 776 C C . VAL A 1 100 ? -9.191 -0.570 19.067 1.00 95.62 100 VAL A C 1
ATOM 778 O O . VAL A 1 100 ? -8.185 0.064 18.740 1.00 95.62 100 VAL A O 1
ATOM 781 N N . SER A 1 101 ? -9.297 -1.886 18.894 1.00 96.50 101 SER A N 1
ATOM 782 C CA . SER A 1 101 ? -8.261 -2.689 18.241 1.00 96.50 101 SER A CA 1
A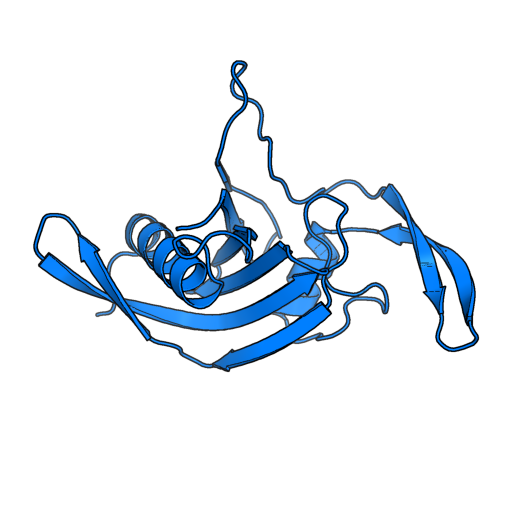TOM 783 C C . SER A 1 101 ? -8.682 -3.030 16.818 1.00 96.50 101 SER A C 1
ATOM 785 O O . SER A 1 101 ? -9.856 -3.294 16.555 1.00 96.50 101 SER A O 1
ATOM 787 N N . VAL A 1 102 ? -7.719 -2.986 15.903 1.00 97.12 102 VAL A N 1
ATOM 788 C CA . VAL A 1 102 ? -7.882 -3.352 14.497 1.00 97.12 102 VAL A CA 1
ATOM 789 C C . VAL A 1 102 ? -6.731 -4.258 14.091 1.00 97.12 102 VAL A C 1
ATOM 791 O O . VAL A 1 102 ? -5.562 -3.889 14.253 1.00 97.12 102 VAL A O 1
ATOM 794 N N . HIS A 1 103 ? -7.049 -5.409 13.510 1.00 96.94 103 HIS A N 1
ATOM 795 C CA . HIS A 1 103 ? -6.073 -6.279 12.872 1.00 96.94 103 HIS A CA 1
ATOM 796 C C . HIS A 1 103 ? -6.036 -6.095 11.354 1.00 96.94 103 HIS A C 1
ATOM 798 O O . HIS A 1 103 ? -6.990 -5.642 10.727 1.00 96.94 103 HIS A O 1
ATOM 804 N N . PHE A 1 104 ? -4.907 -6.469 10.762 1.00 97.81 104 PHE A N 1
ATOM 805 C CA . PHE A 1 104 ? -4.806 -6.766 9.335 1.00 97.81 104 PHE A CA 1
ATOM 806 C C . PHE A 1 104 ? -4.506 -8.249 9.174 1.00 97.81 104 PHE A C 1
ATOM 808 O O . PHE A 1 104 ? -3.737 -8.780 9.964 1.00 97.81 104 PHE A O 1
ATOM 815 N N . ASP A 1 105 ? -5.012 -8.903 8.133 1.00 96.38 105 ASP A N 1
ATOM 816 C CA . ASP A 1 105 ? -4.610 -10.267 7.761 1.00 96.38 105 ASP A CA 1
ATOM 817 C C . ASP A 1 105 ? -3.099 -10.330 7.525 1.00 96.38 105 ASP A C 1
ATOM 819 O O . ASP A 1 105 ? -2.403 -11.260 7.943 1.00 96.38 105 ASP A O 1
ATOM 823 N N . LYS A 1 106 ? -2.578 -9.294 6.861 1.00 97.12 106 LYS A N 1
ATOM 824 C CA . LYS A 1 106 ? -1.166 -9.169 6.525 1.00 97.12 106 LYS A CA 1
ATOM 825 C C . LYS A 1 106 ? -0.767 -7.724 6.305 1.00 97.12 106 LYS A C 1
ATOM 827 O O . LYS A 1 106 ? -1.543 -6.929 5.781 1.00 97.12 106 LYS A O 1
ATOM 832 N N . ILE A 1 107 ? 0.476 -7.399 6.639 1.00 97.56 107 ILE A N 1
ATOM 833 C CA . ILE A 1 107 ? 1.077 -6.107 6.316 1.00 97.56 107 ILE A CA 1
ATOM 834 C C . ILE A 1 107 ? 2.462 -6.290 5.699 1.00 97.56 107 ILE A C 1
ATOM 836 O O . ILE A 1 107 ? 3.238 -7.163 6.093 1.00 97.56 107 ILE A O 1
ATOM 840 N N . TRP A 1 108 ? 2.795 -5.432 4.745 1.00 97.19 108 TRP A N 1
ATOM 841 C CA . TRP A 1 108 ? 4.092 -5.341 4.096 1.00 97.19 108 TRP A CA 1
ATOM 842 C C . TRP A 1 108 ? 4.644 -3.936 4.276 1.00 97.19 108 TRP A C 1
ATOM 844 O O . TRP A 1 108 ? 3.985 -2.938 3.982 1.00 97.19 108 TRP A O 1
ATOM 854 N N . TYR A 1 109 ? 5.892 -3.866 4.715 1.00 95.56 109 TYR A N 1
ATOM 855 C CA . TYR A 1 109 ? 6.634 -2.625 4.845 1.00 95.56 109 TYR A CA 1
ATOM 856 C C . TYR A 1 109 ? 7.679 -2.575 3.746 1.00 95.56 109 TYR A C 1
ATOM 858 O O . TYR A 1 109 ? 8.585 -3.412 3.695 1.00 95.56 109 TYR A O 1
ATOM 866 N N . CYS A 1 110 ? 7.556 -1.581 2.880 1.00 95.31 110 CYS A N 1
ATOM 867 C CA . CYS A 1 110 ? 8.445 -1.359 1.758 1.00 95.31 110 CYS A CA 1
ATOM 868 C C . CYS A 1 110 ? 9.140 0.003 1.881 1.00 95.31 110 CYS A C 1
ATOM 870 O O . CYS A 1 110 ? 8.661 0.912 2.562 1.00 95.31 110 CYS A O 1
ATOM 872 N N . GLN A 1 111 ? 10.288 0.158 1.225 1.00 94.00 111 GLN A N 1
ATOM 873 C CA . GLN A 1 111 ? 11.096 1.370 1.316 1.00 94.00 111 GLN A CA 1
ATOM 874 C C . GLN A 1 111 ? 11.789 1.703 -0.007 1.00 94.00 111 GLN A C 1
ATOM 876 O O . GLN A 1 111 ? 12.247 0.823 -0.735 1.00 94.00 111 GLN A O 1
ATOM 881 N N . LYS A 1 112 ? 11.905 3.002 -0.291 1.00 93.56 112 LYS A N 1
ATOM 882 C CA . LYS A 1 112 ? 12.756 3.574 -1.336 1.00 93.56 112 LYS A CA 1
ATOM 883 C C . LYS A 1 112 ? 13.503 4.770 -0.756 1.00 93.56 112 LYS A C 1
ATOM 885 O O . LYS A 1 112 ? 12.942 5.853 -0.600 1.00 93.56 112 LYS A O 1
ATOM 890 N N . GLY A 1 113 ? 14.780 4.583 -0.428 1.00 91.19 113 GLY A N 1
ATOM 891 C CA . GLY A 1 113 ? 15.576 5.619 0.230 1.00 91.19 113 GLY A CA 1
ATOM 892 C C . GLY A 1 113 ? 14.895 6.102 1.514 1.00 91.19 113 GLY A C 1
ATOM 893 O O . GLY A 1 113 ? 14.762 5.348 2.473 1.00 91.19 113 GLY A O 1
ATOM 894 N N . LYS A 1 114 ? 14.437 7.356 1.521 1.00 90.19 114 LYS A N 1
ATOM 895 C CA . LYS A 1 114 ? 13.759 7.991 2.664 1.00 90.19 114 LYS A CA 1
ATOM 896 C C . LYS A 1 114 ? 12.225 7.950 2.591 1.00 90.19 114 LYS A C 1
ATOM 898 O O . LYS A 1 114 ? 11.568 8.489 3.471 1.00 90.19 114 LYS A O 1
ATOM 903 N N . GLN A 1 115 ? 11.653 7.329 1.563 1.00 93.94 115 GLN A N 1
ATOM 904 C CA . GLN A 1 115 ? 10.212 7.123 1.441 1.00 93.94 115 GLN A CA 1
ATOM 905 C C . GLN A 1 115 ? 9.858 5.710 1.900 1.00 93.94 115 GLN A C 1
ATOM 907 O O . GLN A 1 115 ? 10.475 4.740 1.451 1.00 93.94 115 GLN A O 1
ATOM 912 N N . GLY A 1 116 ? 8.865 5.594 2.773 1.00 95.38 116 GLY A N 1
ATOM 913 C CA . GLY A 1 116 ? 8.277 4.319 3.165 1.00 95.38 116 GLY A CA 1
ATOM 914 C C . GLY A 1 116 ? 6.932 4.109 2.478 1.00 95.38 116 GLY A C 1
ATOM 915 O O . GLY A 1 116 ? 6.223 5.071 2.186 1.00 95.38 116 GLY A O 1
ATOM 916 N N . LEU A 1 117 ? 6.593 2.850 2.242 1.00 96.75 117 LEU A N 1
ATOM 917 C CA . LEU A 1 117 ? 5.300 2.411 1.741 1.00 96.75 117 LEU A CA 1
ATOM 918 C C . LEU A 1 117 ? 4.817 1.276 2.643 1.00 96.75 117 LEU A C 1
ATOM 920 O O . LEU A 1 117 ? 5.548 0.317 2.882 1.00 96.75 117 LEU A O 1
ATOM 924 N N . VAL A 1 118 ? 3.600 1.387 3.148 1.00 97.50 118 VAL A N 1
ATOM 925 C CA . VAL A 1 118 ? 2.940 0.348 3.934 1.00 97.50 118 VAL A CA 1
ATOM 926 C C . VAL A 1 118 ? 1.776 -0.173 3.113 1.00 97.50 118 VAL A C 1
ATOM 928 O O . VAL A 1 118 ? 0.963 0.617 2.649 1.00 97.50 118 VAL A O 1
ATOM 931 N N . ILE A 1 119 ? 1.705 -1.483 2.919 1.00 97.62 119 ILE A N 1
ATOM 932 C CA . ILE A 1 119 ? 0.577 -2.152 2.268 1.00 97.62 119 ILE A CA 1
ATOM 933 C C . ILE A 1 119 ? -0.030 -3.075 3.312 1.00 97.62 119 ILE A C 1
ATOM 935 O O . ILE A 1 119 ? 0.711 -3.827 3.934 1.00 97.62 119 ILE A O 1
ATOM 939 N N . ALA A 1 120 ? -1.337 -3.031 3.519 1.00 97.75 120 ALA A N 1
ATOM 940 C CA . ALA A 1 120 ? -2.035 -3.894 4.461 1.00 97.75 120 ALA A CA 1
ATOM 941 C C . ALA A 1 120 ? -3.236 -4.555 3.784 1.00 97.75 120 ALA A C 1
ATOM 943 O O . ALA A 1 120 ? -3.823 -3.964 2.883 1.00 97.75 120 ALA A O 1
ATOM 944 N N . LEU A 1 121 ? -3.585 -5.766 4.205 1.00 97.25 121 LEU A N 1
ATOM 945 C CA . LEU A 1 121 ? -4.738 -6.526 3.729 1.00 97.25 121 LEU A CA 1
ATOM 946 C C . LEU A 1 121 ? -5.656 -6.820 4.915 1.00 97.25 121 LEU A C 1
ATOM 948 O O . LEU A 1 121 ? -5.160 -7.238 5.959 1.00 97.25 121 LEU A O 1
ATOM 952 N N . ARG A 1 122 ? -6.960 -6.596 4.760 1.00 95.94 122 ARG A N 1
ATOM 953 C CA . ARG A 1 122 ? -7.999 -6.984 5.720 1.00 95.94 122 ARG A CA 1
ATOM 954 C C . ARG A 1 122 ? -9.292 -7.275 4.974 1.00 95.94 122 ARG A C 1
ATOM 956 O O . ARG A 1 122 ? -9.720 -6.437 4.187 1.00 95.94 122 A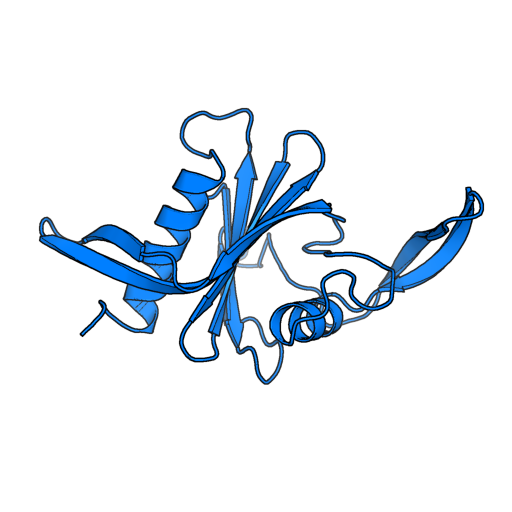RG A O 1
ATOM 963 N N . ASP A 1 123 ? -9.912 -8.421 5.235 1.00 92.75 123 ASP A N 1
ATOM 964 C CA . ASP A 1 123 ? -11.282 -8.741 4.799 1.00 92.75 123 ASP A CA 1
ATOM 965 C C . ASP A 1 123 ? -11.511 -8.540 3.283 1.00 92.75 123 ASP A C 1
ATOM 967 O O . ASP A 1 123 ? -12.560 -8.078 2.834 1.00 92.75 123 ASP A O 1
ATOM 971 N N . GLY A 1 124 ? -10.499 -8.862 2.468 1.00 92.56 124 GLY A N 1
ATOM 972 C CA . GLY A 1 124 ? -10.539 -8.699 1.008 1.00 92.56 124 GLY A CA 1
ATOM 973 C C . GLY A 1 124 ? -10.298 -7.271 0.500 1.00 92.56 124 GLY A C 1
ATOM 974 O O . GLY A 1 124 ? -10.344 -7.044 -0.710 1.00 92.56 124 GLY A O 1
ATOM 975 N N . TYR A 1 125 ? -9.985 -6.319 1.379 1.00 95.88 125 TYR A N 1
ATOM 976 C CA . TYR A 1 125 ? -9.575 -4.957 1.040 1.00 95.88 125 TYR A CA 1
ATOM 977 C C . TYR A 1 125 ? -8.095 -4.742 1.314 1.00 95.88 125 TYR A C 1
ATOM 979 O O . TYR A 1 125 ? -7.553 -5.174 2.332 1.00 95.88 125 TYR A O 1
ATOM 987 N N . PHE A 1 126 ? -7.435 -4.025 0.411 1.00 96.75 126 PHE A N 1
ATOM 988 C CA . PHE A 1 126 ? -6.072 -3.573 0.614 1.00 96.75 126 PHE A CA 1
ATOM 989 C C . PHE A 1 126 ? -6.018 -2.077 0.911 1.00 96.75 126 PHE A C 1
ATOM 991 O O . PHE A 1 126 ? -6.766 -1.262 0.369 1.00 96.75 126 PHE A O 1
ATOM 998 N N . TYR A 1 127 ? -5.055 -1.721 1.745 1.00 97.19 127 TYR A N 1
ATOM 999 C CA . TYR A 1 127 ? -4.756 -0.370 2.179 1.00 97.19 127 TYR A CA 1
ATOM 1000 C C . TYR A 1 127 ? -3.320 -0.078 1.803 1.00 97.19 127 TYR A C 1
ATOM 1002 O O . TYR A 1 127 ? -2.431 -0.870 2.108 1.00 97.19 127 TYR A O 1
ATOM 1010 N N . VAL A 1 128 ? -3.070 1.059 1.168 1.00 97.44 128 VAL A N 1
ATOM 1011 C CA . VAL A 1 128 ? -1.707 1.483 0.850 1.00 97.44 128 VAL A CA 1
ATOM 1012 C C . VAL A 1 128 ? -1.478 2.856 1.441 1.00 97.44 128 VAL A C 1
ATOM 1014 O O . VAL A 1 128 ? -2.237 3.776 1.171 1.00 97.44 128 VAL A O 1
ATOM 1017 N N . GLY A 1 129 ? -0.428 2.999 2.238 1.00 97.06 129 GLY A N 1
ATOM 1018 C CA . GLY A 1 129 ? -0.026 4.243 2.873 1.00 97.06 129 GLY A CA 1
ATOM 1019 C C . GLY A 1 129 ? 1.390 4.621 2.476 1.00 97.06 129 GLY A C 1
ATOM 1020 O O . GLY A 1 129 ? 2.309 3.809 2.567 1.00 97.06 129 GLY A O 1
ATOM 1021 N N . LEU A 1 130 ? 1.577 5.866 2.058 1.00 95.88 130 LEU A N 1
ATOM 1022 C CA . LEU A 1 130 ? 2.890 6.459 1.855 1.00 95.88 130 LEU A CA 1
ATOM 1023 C C . LEU A 1 130 ? 3.330 7.183 3.128 1.00 95.88 130 LEU A C 1
ATOM 1025 O O . LEU A 1 130 ? 2.523 7.797 3.828 1.00 95.88 130 LEU A O 1
ATOM 1029 N N . CYS A 1 131 ? 4.627 7.164 3.402 1.00 93.62 131 CYS A N 1
ATOM 1030 C CA . CYS A 1 131 ? 5.223 7.940 4.475 1.00 93.62 131 CYS A CA 1
ATOM 1031 C C . CYS A 1 131 ? 6.569 8.566 4.093 1.00 93.62 131 CYS A C 1
ATOM 1033 O O . CYS A 1 131 ? 7.355 7.983 3.344 1.00 93.62 131 CYS A O 1
ATOM 1035 N N . ASP A 1 132 ? 6.865 9.730 4.677 1.00 92.44 132 ASP A N 1
ATOM 1036 C CA . ASP A 1 132 ? 8.197 10.336 4.665 1.00 92.44 132 ASP A CA 1
ATOM 1037 C C . ASP A 1 132 ? 8.973 9.922 5.922 1.00 92.44 132 ASP A C 1
ATOM 1039 O O . ASP A 1 132 ? 8.754 10.452 7.011 1.00 92.44 132 ASP A O 1
ATOM 1043 N N . CYS A 1 133 ? 9.923 8.997 5.779 1.00 87.62 133 CYS A N 1
ATOM 1044 C CA . CYS A 1 133 ? 10.721 8.508 6.903 1.00 87.62 133 CYS A CA 1
ATOM 1045 C C . CYS A 1 133 ? 11.703 9.561 7.454 1.00 87.62 133 CYS A C 1
ATOM 1047 O O . CYS A 1 133 ? 12.381 9.283 8.441 1.00 87.62 133 CYS A O 1
ATOM 1049 N N . ASN A 1 134 ? 11.801 10.765 6.871 1.00 89.00 134 ASN A N 1
ATOM 1050 C CA . ASN A 1 134 ? 12.501 11.881 7.520 1.00 89.00 134 ASN A CA 1
ATOM 1051 C C . ASN A 1 134 ? 11.657 12.561 8.604 1.00 89.00 134 ASN A C 1
ATOM 1053 O O . ASN A 1 134 ? 12.210 13.291 9.425 1.00 89.00 134 ASN A O 1
ATOM 1057 N N . LYS A 1 135 ? 10.337 12.356 8.600 1.00 89.06 135 LYS A N 1
ATOM 1058 C CA . LYS A 1 135 ? 9.409 12.979 9.542 1.00 89.06 135 LYS A CA 1
ATOM 1059 C C . LYS A 1 135 ? 9.079 11.998 10.670 1.00 89.06 135 LYS A C 1
ATOM 1061 O O . LYS A 1 135 ? 8.578 10.904 10.391 1.00 89.06 135 LYS A O 1
ATOM 1066 N N . PRO A 1 136 ? 9.376 12.317 11.943 1.00 87.69 136 PRO A N 1
ATOM 1067 C CA . PRO A 1 136 ? 9.118 11.409 13.063 1.00 87.69 136 PRO A CA 1
ATOM 1068 C C . PRO A 1 136 ? 7.654 10.957 13.176 1.00 87.69 136 PRO A C 1
ATOM 1070 O O . PRO A 1 136 ? 7.383 9.813 13.519 1.00 87.69 136 PRO A O 1
ATOM 1073 N N . GLU A 1 137 ? 6.704 11.820 12.829 1.00 86.81 137 GLU A N 1
ATOM 1074 C CA . GLU A 1 137 ? 5.262 11.563 12.877 1.00 86.81 137 GLU A CA 1
ATOM 1075 C C . GLU A 1 137 ? 4.734 10.697 11.718 1.00 86.81 137 GLU A C 1
ATOM 1077 O O . GLU A 1 137 ? 3.571 10.271 11.736 1.00 86.81 137 GLU A O 1
ATOM 1082 N N . GLN A 1 138 ? 5.592 10.432 10.727 1.00 87.44 138 GLN A N 1
ATOM 1083 C CA . GLN A 1 138 ? 5.290 9.650 9.531 1.00 87.44 138 GLN A CA 1
ATOM 1084 C C . GLN A 1 138 ? 6.165 8.400 9.412 1.00 87.44 138 GLN A C 1
ATOM 1086 O O . GLN A 1 138 ? 6.302 7.863 8.331 1.00 87.44 138 GLN A O 1
ATOM 1091 N N . GLN A 1 139 ? 6.772 7.884 10.480 1.00 88.44 139 GLN A N 1
ATOM 1092 C CA . GLN A 1 139 ? 7.515 6.618 10.374 1.00 88.44 139 GLN A CA 1
ATOM 1093 C C . GLN A 1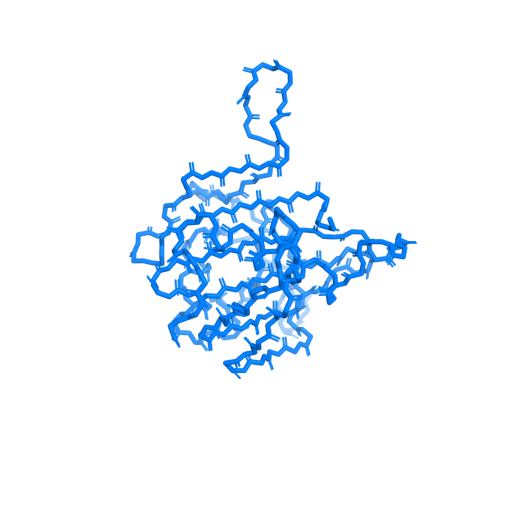 139 ? 6.601 5.454 9.943 1.00 88.44 139 GLN A C 1
ATOM 1095 O O . GLN A 1 139 ? 5.398 5.465 10.214 1.00 88.44 139 GLN A O 1
ATOM 1100 N N . THR A 1 140 ? 7.165 4.415 9.316 1.00 88.62 140 THR A N 1
ATOM 1101 C CA . THR A 1 140 ? 6.383 3.278 8.790 1.00 88.62 140 THR A CA 1
ATOM 1102 C C . THR A 1 140 ? 5.452 2.611 9.819 1.00 88.62 140 THR A C 1
ATOM 1104 O O . THR A 1 140 ? 4.312 2.332 9.443 1.00 88.62 140 THR A O 1
ATOM 1107 N N . PRO A 1 141 ? 5.811 2.420 11.113 1.00 88.88 141 PRO A N 1
ATOM 1108 C CA . PRO A 1 141 ? 4.872 1.866 12.096 1.00 88.88 141 PRO A CA 1
ATOM 1109 C C . PRO A 1 141 ? 3.690 2.801 12.388 1.00 88.88 141 PRO A C 1
ATOM 1111 O O . PRO A 1 141 ? 2.570 2.347 12.604 1.00 88.88 141 PRO A O 1
ATOM 1114 N N . LEU A 1 142 ? 3.915 4.119 12.357 1.00 92.19 142 LEU A N 1
ATOM 1115 C CA . LEU A 1 142 ? 2.848 5.100 12.542 1.00 92.19 142 LEU A CA 1
ATOM 1116 C C . LEU A 1 142 ? 1.942 5.166 11.315 1.00 92.19 142 LEU A C 1
ATOM 1118 O O . LEU A 1 142 ? 0.731 5.301 11.468 1.00 92.19 142 LEU A O 1
ATOM 1122 N N . CYS A 1 143 ? 2.490 5.052 10.101 1.00 95.00 143 CYS A N 1
ATOM 1123 C CA . CYS A 1 143 ? 1.648 4.967 8.910 1.00 95.00 143 CYS A CA 1
ATOM 1124 C C . CYS A 1 143 ? 0.789 3.693 8.928 1.00 95.00 143 CYS A C 1
ATOM 1126 O O . CYS A 1 143 ? -0.405 3.796 8.677 1.00 95.00 143 CYS A O 1
ATOM 1128 N N . ALA A 1 144 ? 1.320 2.544 9.364 1.00 95.88 144 ALA A N 1
ATOM 1129 C CA . ALA A 1 144 ? 0.505 1.346 9.600 1.00 95.88 144 ALA A CA 1
ATOM 1130 C C . ALA A 1 144 ? -0.656 1.603 10.580 1.00 95.88 144 ALA A C 1
ATOM 1132 O O . ALA A 1 144 ? -1.800 1.269 10.278 1.00 95.88 144 ALA A O 1
ATOM 1133 N N . LYS A 1 145 ? -0.398 2.302 11.696 1.00 94.75 145 LYS A N 1
ATOM 1134 C CA . LYS A 1 145 ? -1.455 2.736 12.626 1.00 94.75 145 LYS A CA 1
ATOM 1135 C C . LYS A 1 145 ? -2.475 3.678 11.965 1.00 94.75 145 LYS A C 1
ATOM 1137 O O . LYS A 1 145 ? -3.668 3.567 12.215 1.00 94.75 145 LYS A O 1
ATOM 1142 N N . GLY A 1 146 ? -2.027 4.579 11.089 1.00 94.38 146 GLY A N 1
ATOM 1143 C CA . GLY A 1 146 ? -2.915 5.434 10.296 1.00 94.38 146 GLY A CA 1
ATOM 1144 C C . GLY A 1 146 ? -3.793 4.655 9.310 1.00 94.38 146 GLY A C 1
ATOM 1145 O O . GLY A 1 146 ? -4.958 5.001 9.134 1.00 94.38 146 GLY A O 1
ATOM 1146 N N . LEU A 1 147 ? -3.266 3.588 8.702 1.00 96.69 147 LEU A N 1
ATOM 1147 C CA . LEU A 1 147 ? -4.063 2.684 7.872 1.00 96.69 147 LEU A CA 1
ATOM 1148 C C . LEU A 1 147 ? -5.088 1.914 8.707 1.00 96.69 147 LEU A C 1
ATOM 1150 O O . LEU A 1 147 ? -6.206 1.732 8.242 1.00 96.69 147 LEU A O 1
ATOM 1154 N N . ALA A 1 148 ? -4.755 1.516 9.939 1.00 96.25 148 ALA A N 1
ATOM 1155 C CA . ALA A 1 148 ? -5.710 0.867 10.841 1.00 96.25 148 ALA A CA 1
ATOM 1156 C C . ALA A 1 148 ? -6.919 1.773 11.142 1.00 96.25 148 ALA A C 1
ATOM 1158 O O . ALA A 1 148 ? -8.053 1.302 11.153 1.00 96.25 148 ALA A O 1
ATOM 1159 N N . THR A 1 149 ? -6.709 3.089 11.278 1.00 94.31 149 THR A N 1
ATOM 1160 C CA . THR A 1 149 ? -7.807 4.068 11.362 1.00 94.31 149 THR A CA 1
ATOM 1161 C C . THR A 1 149 ? -8.682 4.066 10.109 1.00 94.31 149 THR A C 1
ATOM 1163 O O . THR A 1 149 ? -9.902 4.086 10.223 1.00 94.31 149 THR A O 1
ATOM 1166 N N . ALA A 1 150 ? -8.091 4.021 8.911 1.00 92.75 150 ALA A N 1
ATOM 1167 C CA . ALA A 1 150 ? -8.871 3.924 7.676 1.00 92.75 150 ALA A CA 1
ATOM 1168 C C . ALA A 1 150 ? -9.653 2.602 7.602 1.00 92.75 150 ALA A C 1
ATOM 1170 O O . ALA A 1 150 ? -10.820 2.605 7.225 1.00 92.75 150 ALA A O 1
ATOM 1171 N N . ALA A 1 151 ? -9.040 1.490 8.012 1.00 95.31 151 ALA A N 1
ATOM 1172 C CA . ALA A 1 151 ? -9.686 0.184 8.046 1.00 95.31 151 ALA A CA 1
ATOM 1173 C C . ALA A 1 151 ? -10.869 0.137 9.022 1.00 95.31 151 ALA A C 1
ATOM 1175 O O . ALA A 1 151 ? -11.905 -0.421 8.675 1.00 95.31 151 ALA A O 1
ATOM 1176 N N . TYR A 1 152 ? -10.763 0.792 10.183 1.00 95.19 152 TYR A N 1
ATOM 1177 C CA . TYR A 1 152 ? -11.888 0.953 11.107 1.00 95.19 152 TYR A CA 1
ATOM 1178 C C . TYR A 1 152 ? -13.096 1.623 10.443 1.00 95.19 152 TYR A C 1
ATOM 1180 O O . TYR A 1 152 ? -14.217 1.159 10.601 1.00 95.19 152 TYR A O 1
ATOM 1188 N N . TRP A 1 153 ? -12.899 2.681 9.657 1.00 91.81 153 TRP A N 1
ATOM 1189 C CA . TRP A 1 153 ? -14.026 3.356 9.002 1.00 91.81 153 TRP A CA 1
ATOM 1190 C C . TRP A 1 153 ? -14.686 2.523 7.897 1.00 91.81 153 TRP A C 1
ATOM 1192 O O . TRP A 1 153 ? -15.837 2.782 7.554 1.00 91.81 153 TRP A O 1
ATOM 1202 N N . VAL A 1 154 ? -13.976 1.537 7.341 1.00 91.75 154 VAL A N 1
ATOM 1203 C CA . VAL A 1 154 ? -14.509 0.641 6.304 1.00 91.75 154 VAL A CA 1
ATOM 1204 C C . VAL A 1 154 ? -15.171 -0.600 6.916 1.00 91.75 154 VAL A C 1
ATOM 1206 O O . VAL A 1 154 ? -16.228 -1.010 6.446 1.00 91.75 154 VAL A O 1
ATOM 1209 N N . HIS A 1 155 ? -14.575 -1.183 7.962 1.00 92.75 155 HIS A N 1
ATOM 1210 C CA . HIS A 1 155 ? -14.959 -2.499 8.497 1.00 92.75 155 HIS A CA 1
ATOM 1211 C C . HIS A 1 155 ? -15.387 -2.500 9.968 1.00 92.75 155 HIS A C 1
ATOM 1213 O O . HIS A 1 155 ? -15.933 -3.489 10.442 1.00 92.75 155 HIS A O 1
ATOM 1219 N N . GLY A 1 156 ? -15.143 -1.417 10.700 1.00 92.88 156 GLY A N 1
ATOM 1220 C CA . GLY A 1 156 ? -15.265 -1.371 12.153 1.00 92.88 156 GLY A CA 1
ATOM 1221 C C . GLY A 1 156 ? -14.036 -1.917 12.890 1.00 92.88 156 GLY A C 1
ATOM 1222 O O . GLY A 1 156 ? -12.984 -2.221 12.308 1.00 92.88 156 GLY A O 1
ATOM 1223 N N . ALA A 1 157 ? -14.166 -1.993 14.214 1.00 91.81 157 ALA A N 1
ATOM 1224 C CA . ALA A 1 157 ? -13.174 -2.610 15.090 1.00 91.81 157 ALA A CA 1
ATOM 1225 C C . ALA A 1 157 ? -13.125 -4.135 14.892 1.00 91.81 157 ALA A C 1
ATOM 1227 O O . ALA A 1 157 ? -13.967 -4.708 14.203 1.00 91.81 157 ALA A O 1
ATOM 1228 N N . ASP A 1 158 ? -12.121 -4.780 15.475 1.00 89.62 158 ASP A N 1
ATOM 1229 C CA . ASP A 1 158 ? -12.141 -6.231 15.660 1.00 89.62 158 ASP A CA 1
ATOM 1230 C C . ASP A 1 158 ? -13.309 -6.620 16.586 1.00 89.62 158 ASP A C 1
ATOM 1232 O O . ASP A 1 158 ? -13.554 -5.930 17.581 1.00 89.62 158 ASP A O 1
ATOM 1236 N N . GLU A 1 159 ? -14.011 -7.711 16.262 1.00 73.12 159 GLU A N 1
ATOM 1237 C CA . GLU A 1 159 ? -14.984 -8.349 17.169 1.00 73.12 159 GLU A CA 1
ATOM 1238 C C . GLU A 1 159 ? -14.305 -9.067 18.350 1.00 73.12 159 GLU A C 1
ATOM 1240 O O . GLU A 1 159 ? -13.200 -9.639 18.169 1.00 73.12 159 GLU A O 1
#

Foldseek 3Di:
DFPKKWKDFLVPLDTDDIDDADPVRHHPWFQDQDWDWDWAQDPVRDTDIDTDGQSVQVSVVVVPDQQRVVRAHDTPNDHWHWDDKDAFDKEFDADPNDTFIFTFRMKTWTDDVQKIWIWTHHPRMIMIGIFGNVDPCGNPVNRVNVSSVVVCVVPNGDD

InterPro domains:
  IPR036140 Profilin superfamily [SSF55770] (38-148)